Protein AF-A0A2S9YZC9-F1 (afdb_monomer_lite)

Structure (mmCIF, N/CA/C/O backbone):
data_AF-A0A2S9YZC9-F1
#
_entry.id   AF-A0A2S9YZC9-F1
#
loop_
_atom_site.group_PDB
_atom_site.id
_atom_site.type_symbol
_atom_site.label_atom_id
_atom_site.label_alt_id
_atom_site.label_comp_id
_atom_site.label_asym_id
_atom_site.label_entity_id
_atom_site.label_seq_id
_atom_site.pdbx_PDB_ins_code
_atom_site.Cartn_x
_atom_site.Cartn_y
_atom_site.Cartn_z
_atom_site.occupancy
_atom_site.B_iso_or_equiv
_atom_site.auth_seq_id
_atom_site.auth_comp_id
_atom_site.auth_asym_id
_atom_site.auth_atom_id
_atom_site.pdbx_PDB_model_num
ATOM 1 N N . MET A 1 1 ? -7.709 -7.079 21.115 1.00 56.00 1 MET A N 1
ATOM 2 C CA . MET A 1 1 ? -8.317 -6.674 19.826 1.00 56.00 1 MET A CA 1
ATOM 3 C C . MET A 1 1 ? -8.146 -5.189 19.552 1.00 56.00 1 MET A C 1
ATOM 5 O O . MET A 1 1 ? -7.460 -4.886 18.592 1.00 56.00 1 MET A O 1
ATOM 9 N N . ALA A 1 2 ? -8.708 -4.270 20.352 1.00 61.19 2 ALA A N 1
ATOM 10 C CA . ALA A 1 2 ? -8.469 -2.830 20.153 1.00 61.19 2 ALA A CA 1
ATOM 11 C C . ALA A 1 2 ? -6.975 -2.464 20.299 1.00 61.19 2 ALA A C 1
ATOM 13 O O . ALA A 1 2 ? -6.421 -1.779 19.447 1.00 61.19 2 ALA A O 1
ATOM 14 N N . ASP A 1 3 ? -6.308 -3.034 21.307 1.00 71.06 3 ASP A N 1
ATOM 15 C CA . ASP A 1 3 ? -4.879 -2.797 21.563 1.00 71.06 3 ASP A CA 1
ATOM 16 C C . ASP A 1 3 ? -3.959 -3.374 20.470 1.00 71.06 3 ASP A C 1
ATOM 18 O O . ASP A 1 3 ? -2.918 -2.798 20.165 1.00 71.06 3 ASP A O 1
ATOM 22 N N . ASP A 1 4 ? -4.353 -4.484 19.834 1.00 73.75 4 ASP A N 1
ATOM 23 C CA . ASP A 1 4 ? -3.558 -5.136 18.783 1.00 73.75 4 ASP A CA 1
ATOM 24 C C . ASP A 1 4 ? -3.597 -4.345 17.467 1.00 73.75 4 ASP A C 1
ATOM 26 O O . ASP A 1 4 ? -2.595 -4.255 16.759 1.00 73.75 4 ASP A O 1
ATOM 30 N N . ILE A 1 5 ? -4.753 -3.748 17.147 1.00 74.38 5 ILE A N 1
ATOM 31 C CA . ILE A 1 5 ? -4.922 -2.880 15.973 1.00 74.38 5 ILE A CA 1
ATOM 32 C C . ILE A 1 5 ? -4.097 -1.604 16.146 1.00 74.38 5 ILE A C 1
ATOM 34 O O . ILE A 1 5 ? -3.404 -1.190 15.218 1.00 74.38 5 ILE A O 1
ATOM 38 N N . GLU A 1 6 ? -4.116 -1.018 17.343 1.00 79.25 6 GLU A N 1
ATOM 39 C CA . GLU A 1 6 ? -3.336 0.181 17.643 1.00 79.25 6 GLU A CA 1
ATOM 40 C C . GLU A 1 6 ? -1.825 -0.096 17.608 1.00 79.25 6 GLU A C 1
ATOM 42 O O . GLU A 1 6 ? -1.072 0.668 17.001 1.00 79.25 6 GLU A O 1
ATOM 47 N N . LEU A 1 7 ? -1.374 -1.229 18.159 1.00 81.50 7 LEU A N 1
ATOM 48 C CA . LEU A 1 7 ? 0.026 -1.656 18.071 1.00 81.50 7 LEU A CA 1
ATOM 49 C C . LEU A 1 7 ? 0.466 -1.890 16.617 1.00 81.50 7 LEU A C 1
ATOM 51 O O . LEU A 1 7 ? 1.554 -1.473 16.209 1.00 81.50 7 LEU A O 1
ATOM 55 N N . MET A 1 8 ? -0.382 -2.537 15.813 1.00 81.88 8 MET A N 1
ATOM 56 C CA . MET A 1 8 ? -0.130 -2.747 14.386 1.00 81.88 8 MET A CA 1
ATOM 57 C C . MET A 1 8 ? -0.001 -1.409 13.649 1.00 81.88 8 MET A C 1
ATOM 59 O O . MET A 1 8 ? 0.941 -1.224 12.879 1.00 81.88 8 MET A O 1
ATOM 63 N N . ARG A 1 9 ? -0.905 -0.458 13.908 1.00 83.44 9 ARG A N 1
ATOM 64 C CA . ARG A 1 9 ? -0.891 0.877 13.296 1.00 83.44 9 ARG A CA 1
ATOM 65 C C . ARG A 1 9 ? 0.393 1.636 13.629 1.00 83.44 9 ARG A C 1
ATOM 67 O O . ARG A 1 9 ? 1.037 2.164 12.724 1.00 83.44 9 ARG A O 1
ATOM 74 N N . GLN A 1 10 ? 0.801 1.634 14.897 1.00 88.06 10 GLN A N 1
ATOM 75 C CA . GLN A 1 10 ? 2.058 2.250 15.339 1.00 88.06 10 GLN A CA 1
ATOM 76 C C . GLN A 1 10 ? 3.270 1.620 14.643 1.00 88.06 10 GLN A C 1
ATOM 78 O O . GLN A 1 10 ? 4.108 2.335 14.096 1.00 88.06 10 GLN A O 1
ATOM 83 N N . THR A 1 11 ? 3.311 0.288 14.566 1.00 89.69 11 THR A N 1
ATOM 84 C CA . THR A 1 11 ? 4.381 -0.444 13.869 1.00 89.69 11 THR A CA 1
ATOM 85 C C . THR A 1 11 ? 4.462 -0.058 12.387 1.00 89.69 11 THR A C 1
ATOM 87 O O . THR A 1 11 ? 5.548 0.151 11.844 1.00 89.69 11 THR A O 1
ATOM 90 N N . LEU A 1 12 ? 3.315 0.069 11.713 1.00 88.62 12 LEU A N 1
ATOM 91 C CA . LEU A 1 12 ? 3.255 0.469 10.307 1.00 88.62 12 LEU A CA 1
ATOM 92 C C . LEU A 1 12 ? 3.689 1.929 10.099 1.00 88.62 12 LEU A C 1
ATOM 94 O O . LEU A 1 12 ? 4.393 2.221 9.132 1.00 88.62 12 LEU A O 1
ATOM 98 N N . GLU A 1 13 ? 3.322 2.842 11.002 1.00 90.56 13 GLU A N 1
ATOM 99 C CA . GLU A 1 13 ? 3.787 4.234 10.962 1.00 90.56 13 GLU A CA 1
ATOM 100 C C . GLU A 1 13 ? 5.305 4.354 11.141 1.00 90.56 13 GLU A C 1
ATOM 102 O O . GLU A 1 13 ? 5.950 5.143 10.445 1.00 90.56 13 GLU A O 1
ATOM 107 N N . GLU A 1 14 ? 5.887 3.590 12.064 1.00 91.81 14 GLU A N 1
ATOM 108 C CA . GLU A 1 14 ? 7.337 3.556 12.269 1.00 91.81 14 GLU A CA 1
ATOM 109 C C . GLU A 1 14 ? 8.056 3.022 11.030 1.00 91.81 14 GLU A C 1
ATOM 111 O O . GLU A 1 14 ? 9.008 3.643 10.551 1.00 91.81 14 GLU A O 1
ATOM 116 N N . ALA A 1 15 ? 7.549 1.933 10.446 1.00 87.06 15 ALA A N 1
ATOM 117 C CA . ALA A 1 15 ? 8.079 1.389 9.203 1.00 87.06 15 ALA A CA 1
ATOM 118 C C . ALA A 1 15 ? 7.993 2.404 8.048 1.00 87.06 15 ALA A C 1
ATOM 120 O O . ALA A 1 15 ? 8.955 2.566 7.300 1.00 87.06 15 ALA A O 1
ATOM 121 N N . TYR A 1 16 ? 6.885 3.142 7.928 1.00 89.12 16 TYR A N 1
ATOM 122 C CA . TYR A 1 16 ? 6.724 4.189 6.913 1.00 89.12 16 TYR A CA 1
ATOM 123 C C . TYR A 1 16 ? 7.758 5.318 7.057 1.00 89.12 16 TYR A C 1
ATOM 125 O O . TYR A 1 16 ? 8.273 5.816 6.055 1.00 89.12 16 TYR A O 1
ATOM 133 N N . LYS A 1 17 ? 8.077 5.721 8.294 1.00 91.50 17 LYS A N 1
ATOM 134 C CA . LYS A 1 17 ? 9.087 6.757 8.585 1.00 91.50 17 LYS A CA 1
ATOM 135 C C . LYS A 1 17 ? 10.517 6.264 8.354 1.00 91.50 17 LYS A C 1
ATOM 137 O O . LYS A 1 17 ? 11.382 7.073 8.035 1.00 91.50 17 LYS A O 1
ATOM 142 N N . ALA A 1 18 ? 10.765 4.966 8.527 1.00 91.88 18 ALA A N 1
ATOM 143 C CA . ALA A 1 18 ? 12.083 4.359 8.358 1.00 91.88 18 ALA A CA 1
ATOM 144 C C . ALA A 1 18 ? 12.451 4.082 6.889 1.00 91.88 18 ALA A C 1
ATOM 146 O O . ALA A 1 18 ? 13.632 3.949 6.570 1.00 91.88 18 ALA A O 1
ATOM 147 N N . ILE A 1 19 ? 11.465 3.975 5.994 1.00 89.12 19 ILE A N 1
ATOM 148 C CA . ILE A 1 19 ? 11.708 3.734 4.570 1.00 89.12 19 ILE A CA 1
ATOM 149 C C . ILE A 1 19 ? 12.194 5.009 3.883 1.00 89.12 19 ILE A C 1
ATOM 151 O O . ILE A 1 19 ? 11.557 6.058 3.957 1.00 89.12 19 ILE A O 1
ATOM 155 N N . ASP A 1 20 ? 13.279 4.878 3.120 1.00 89.19 20 ASP A N 1
ATOM 156 C CA . ASP A 1 20 ? 13.654 5.855 2.102 1.00 89.19 20 ASP A CA 1
ATOM 157 C C . ASP A 1 20 ? 12.606 5.836 0.977 1.00 89.19 20 ASP A C 1
ATOM 159 O O . ASP A 1 20 ? 12.535 4.909 0.162 1.00 89.19 20 ASP A O 1
ATOM 163 N N . GLN A 1 21 ? 11.735 6.844 0.985 1.00 84.38 21 GLN A N 1
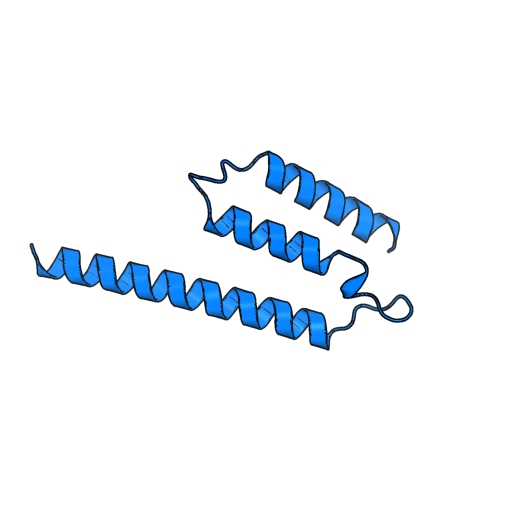ATOM 164 C CA . GLN A 1 21 ? 10.551 6.880 0.131 1.00 84.38 21 GLN A CA 1
ATOM 165 C C . GLN A 1 21 ? 10.891 7.074 -1.347 1.00 84.38 21 GLN A C 1
ATOM 167 O O . GLN A 1 21 ? 10.136 6.597 -2.199 1.00 84.38 21 GLN A O 1
ATOM 172 N N . ASP A 1 22 ? 12.025 7.713 -1.631 1.00 83.19 22 ASP A N 1
ATOM 173 C CA . ASP A 1 22 ? 12.496 7.982 -2.986 1.00 83.19 22 ASP A CA 1
ATOM 174 C C . ASP A 1 22 ? 13.096 6.716 -3.608 1.00 83.19 22 ASP A C 1
ATOM 176 O O . ASP A 1 22 ? 12.866 6.428 -4.785 1.00 83.19 22 ASP A O 1
ATOM 180 N N . HIS A 1 23 ? 13.794 5.908 -2.803 1.00 81.94 23 HIS A N 1
ATOM 181 C CA . HIS A 1 23 ? 14.372 4.640 -3.252 1.00 81.94 23 HIS A CA 1
ATOM 182 C C . HIS A 1 23 ? 13.364 3.485 -3.294 1.00 81.94 23 HIS A C 1
ATOM 184 O O . HIS A 1 23 ? 13.477 2.606 -4.150 1.00 81.94 23 HIS A O 1
ATOM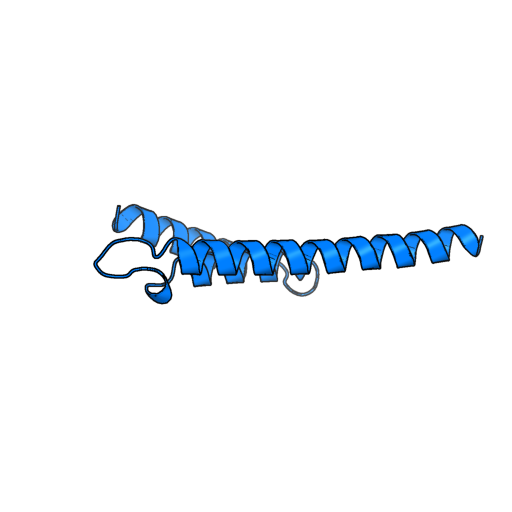 190 N N . TYR A 1 24 ? 12.357 3.476 -2.413 1.00 79.31 24 TYR A N 1
ATOM 191 C CA . TYR A 1 24 ? 11.392 2.372 -2.301 1.00 79.31 24 TYR A CA 1
ATOM 192 C C . TYR A 1 24 ? 9.924 2.813 -2.434 1.00 79.31 24 TYR A C 1
ATOM 194 O O . TYR A 1 24 ? 9.090 2.477 -1.586 1.00 79.31 24 TYR A O 1
ATOM 202 N N . PRO A 1 25 ? 9.526 3.477 -3.534 1.00 76.75 25 PRO A N 1
ATOM 203 C CA . PRO A 1 25 ? 8.175 4.020 -3.688 1.00 76.75 25 PRO A CA 1
ATOM 204 C C . PRO A 1 25 ? 7.076 2.942 -3.700 1.00 76.75 25 PRO A C 1
ATOM 206 O O . PRO A 1 25 ? 5.922 3.225 -3.385 1.00 76.75 25 PRO A O 1
ATOM 209 N N . ALA A 1 26 ? 7.400 1.689 -4.058 1.00 74.12 26 ALA A N 1
ATOM 210 C CA . ALA A 1 26 ? 6.464 0.560 -3.953 1.00 74.12 26 ALA A CA 1
ATOM 211 C C . ALA A 1 26 ? 6.156 0.184 -2.509 1.00 74.12 26 ALA A C 1
ATOM 213 O O . ALA A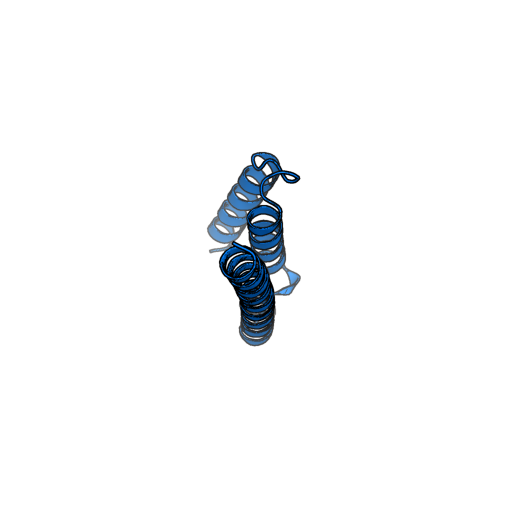 1 26 ? 4.987 0.095 -2.137 1.00 74.12 26 ALA A O 1
ATOM 214 N N . THR A 1 27 ? 7.204 -0.005 -1.715 1.00 79.00 27 THR A N 1
ATOM 215 C CA . THR A 1 27 ? 7.104 -0.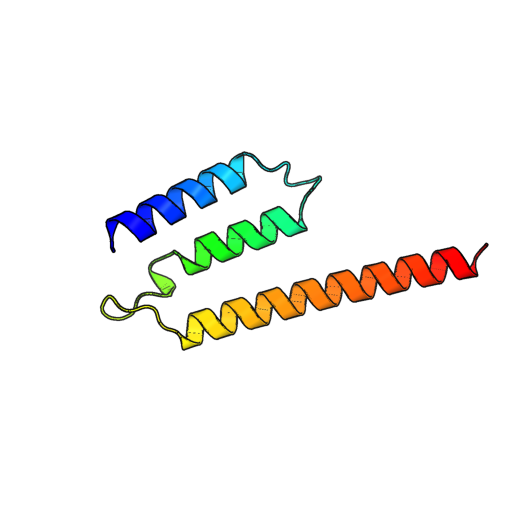380 -0.308 1.00 79.00 27 THR A CA 1
ATOM 216 C C . THR A 1 27 ? 6.425 0.732 0.484 1.00 79.00 27 THR A C 1
ATOM 218 O O . THR A 1 27 ? 5.494 0.462 1.235 1.00 79.00 27 THR A O 1
ATOM 221 N N . THR A 1 28 ? 6.793 1.990 0.226 1.00 83.25 28 THR A N 1
ATOM 222 C CA . THR A 1 28 ? 6.143 3.173 0.810 1.00 83.25 28 THR A CA 1
ATOM 223 C C . THR A 1 28 ? 4.648 3.199 0.517 1.00 83.25 28 THR A C 1
ATOM 225 O O . THR A 1 28 ? 3.840 3.347 1.434 1.00 83.25 28 THR A O 1
ATOM 228 N N . ALA A 1 29 ? 4.257 3.016 -0.750 1.00 79.06 29 ALA A N 1
ATOM 229 C CA . ALA A 1 29 ? 2.848 2.974 -1.124 1.00 79.06 29 ALA A CA 1
ATOM 230 C C . ALA A 1 29 ? 2.121 1.816 -0.429 1.00 79.06 29 ALA A C 1
ATOM 232 O O . ALA A 1 29 ? 1.027 2.020 0.089 1.00 79.06 29 ALA A O 1
ATOM 233 N N . PHE A 1 30 ? 2.725 0.628 -0.371 1.00 80.06 30 PHE A N 1
ATOM 234 C CA . PHE A 1 30 ? 2.133 -0.542 0.272 1.00 80.06 30 PHE A CA 1
ATOM 235 C C . PHE A 1 30 ? 1.879 -0.321 1.769 1.00 80.06 30 PHE A C 1
ATOM 237 O O . PHE A 1 30 ? 0.751 -0.498 2.225 1.00 80.06 30 PHE A O 1
ATOM 244 N N . ILE A 1 31 ? 2.879 0.153 2.519 1.00 83.38 31 ILE A N 1
ATOM 245 C CA . ILE A 1 31 ? 2.724 0.433 3.955 1.00 83.38 31 ILE A CA 1
ATOM 246 C C . ILE A 1 31 ? 1.672 1.515 4.196 1.00 83.38 31 ILE A C 1
ATOM 248 O O . ILE A 1 31 ? 0.828 1.364 5.075 1.00 83.38 31 ILE A O 1
ATOM 252 N N . ARG A 1 32 ? 1.649 2.571 3.376 1.00 82.81 32 ARG A N 1
ATOM 253 C CA . ARG A 1 32 ? 0.641 3.635 3.486 1.00 82.81 32 ARG A CA 1
ATOM 254 C C . ARG A 1 32 ? -0.787 3.108 3.322 1.00 82.81 32 ARG A C 1
ATOM 256 O O . ARG A 1 32 ? -1.692 3.569 4.011 1.00 82.81 32 ARG A O 1
ATOM 263 N N . HIS A 1 33 ? -0.987 2.121 2.451 1.00 79.00 33 HIS A N 1
ATOM 264 C CA . HIS A 1 33 ? -2.287 1.472 2.301 1.00 79.00 33 HIS A CA 1
ATOM 265 C C . HIS A 1 33 ? -2.634 0.569 3.488 1.00 79.00 33 HIS A C 1
ATOM 267 O O . HIS A 1 33 ? -3.789 0.550 3.901 1.00 79.00 33 HIS A O 1
ATOM 273 N N . LEU A 1 34 ? -1.662 -0.147 4.066 1.00 79.44 34 LEU A N 1
ATOM 274 C CA . LEU A 1 34 ? -1.888 -0.925 5.290 1.00 79.44 34 LEU A CA 1
ATOM 275 C C . LEU A 1 34 ? -2.300 -0.024 6.464 1.00 79.44 34 LEU A C 1
ATOM 277 O O . LEU A 1 34 ? -3.204 -0.384 7.214 1.00 79.44 34 LEU A O 1
ATOM 281 N N . ILE A 1 35 ? -1.701 1.166 6.579 1.00 83.12 35 ILE A N 1
ATOM 282 C CA . ILE A 1 35 ? -2.107 2.177 7.565 1.00 83.12 35 ILE A CA 1
ATOM 283 C C . ILE A 1 35 ? -3.557 2.607 7.313 1.00 83.12 35 ILE A C 1
ATOM 285 O O . ILE A 1 35 ? -4.368 2.540 8.229 1.00 83.12 35 ILE A O 1
ATOM 289 N N . MET A 1 36 ? -3.920 2.950 6.074 1.00 78.31 36 MET A N 1
ATOM 290 C CA . MET A 1 36 ? -5.295 3.339 5.719 1.00 78.31 36 MET A CA 1
ATOM 291 C C . MET A 1 36 ? -6.324 2.243 6.046 1.00 78.31 36 MET A C 1
ATOM 293 O O . MET A 1 36 ? -7.426 2.529 6.502 1.00 78.31 36 MET A O 1
ATOM 297 N N . ILE A 1 37 ? -5.957 0.978 5.835 1.00 75.00 37 ILE A N 1
ATOM 298 C CA . ILE A 1 37 ? -6.781 -0.186 6.185 1.00 75.00 37 ILE A CA 1
ATOM 299 C C . ILE A 1 37 ? -6.950 -0.315 7.708 1.00 75.00 37 ILE A C 1
ATOM 301 O O . ILE A 1 37 ? -7.987 -0.768 8.183 1.00 75.00 37 ILE A O 1
ATOM 305 N N . SER A 1 38 ? -5.939 0.079 8.479 1.00 73.56 38 SER A N 1
ATOM 306 C CA . SER A 1 38 ? -5.988 0.051 9.943 1.00 73.56 38 SER A CA 1
ATOM 307 C C . SER A 1 38 ? -6.752 1.223 10.566 1.00 73.56 38 SER A C 1
ATOM 309 O O . SER A 1 38 ? -7.074 1.166 11.749 1.00 73.56 38 SER A O 1
ATOM 311 N N . GLU A 1 39 ? -7.045 2.277 9.798 1.00 73.44 39 GLU A N 1
ATOM 312 C CA . GLU A 1 39 ? -7.848 3.405 10.270 1.00 73.44 39 GLU A CA 1
ATOM 313 C C . GLU A 1 39 ? -9.323 3.003 10.432 1.00 73.44 39 GLU A C 1
ATOM 315 O O . GLU A 1 39 ? -9.857 2.200 9.660 1.00 73.44 39 GLU A O 1
ATOM 320 N N . ASP A 1 40 ? -10.016 3.642 11.385 1.00 63.53 40 ASP A N 1
ATOM 321 C CA . ASP A 1 40 ? -11.443 3.447 11.717 1.00 63.53 40 ASP A CA 1
ATOM 322 C C . ASP A 1 40 ? -12.398 3.489 10.504 1.00 63.53 40 ASP A C 1
ATOM 324 O O . ASP A 1 40 ? -13.547 3.062 10.590 1.00 63.53 40 ASP A O 1
ATOM 328 N N . SER A 1 41 ? -11.930 3.956 9.342 1.00 63.41 41 SER A N 1
ATOM 329 C CA . SER A 1 41 ? -12.651 3.939 8.065 1.00 63.41 41 SER A CA 1
ATOM 330 C C . SER A 1 41 ? -13.099 2.542 7.603 1.00 63.41 41 SER A C 1
ATOM 332 O O . SER A 1 41 ? -14.066 2.432 6.835 1.00 63.41 41 SER A O 1
ATOM 334 N N . LEU A 1 42 ? -12.431 1.483 8.073 1.00 63.00 42 LEU A N 1
ATOM 335 C CA . LEU A 1 42 ? -12.820 0.095 7.834 1.00 63.00 42 LEU A CA 1
ATOM 336 C C . LEU A 1 42 ? -13.580 -0.529 9.000 1.00 63.00 42 LEU A C 1
ATOM 338 O O . LEU A 1 42 ? -14.000 -1.669 8.872 1.00 63.00 42 LEU A O 1
ATOM 342 N N . VAL A 1 43 ? -13.786 0.163 10.118 1.00 64.75 43 VAL A N 1
ATOM 343 C CA . VAL A 1 43 ? -14.476 -0.399 11.281 1.00 64.75 43 VAL A CA 1
ATOM 344 C C . VAL A 1 43 ? -15.915 0.111 11.313 1.00 64.75 43 VAL A C 1
ATOM 346 O O . VAL A 1 43 ? -16.186 1.269 11.616 1.00 64.75 43 VAL A O 1
ATOM 349 N N . VAL A 1 44 ? -16.874 -0.768 11.023 1.00 66.75 44 VAL A N 1
ATOM 350 C CA . VAL A 1 44 ? -18.311 -0.488 11.129 1.00 66.75 44 VAL A CA 1
ATOM 351 C C . VAL A 1 44 ? -18.863 -1.313 12.288 1.00 66.75 44 VAL A C 1
ATOM 353 O O . VAL A 1 44 ? -18.806 -2.539 12.271 1.00 66.75 44 VAL A O 1
ATOM 356 N N . ASN A 1 45 ? -19.388 -0.647 13.321 1.00 71.94 45 ASN A N 1
ATOM 357 C CA . ASN A 1 45 ? -19.914 -1.289 14.537 1.00 71.94 45 ASN A CA 1
ATOM 358 C C . ASN A 1 45 ? -18.895 -2.192 15.270 1.00 71.94 45 ASN A C 1
ATOM 360 O O . ASN A 1 45 ? -19.257 -3.242 15.798 1.00 71.94 45 ASN A O 1
ATOM 364 N N . GLY A 1 46 ? -17.615 -1.806 15.292 1.00 65.56 46 GLY A N 1
ATOM 365 C CA . GLY A 1 46 ? -16.554 -2.588 15.944 1.00 65.56 46 GLY A CA 1
ATOM 366 C C . GLY A 1 46 ? -16.127 -3.843 15.174 1.00 65.56 46 GLY A C 1
ATOM 367 O O . GLY A 1 46 ? -15.349 -4.640 15.693 1.00 65.56 46 GLY A O 1
ATOM 368 N N . GLN A 1 47 ? -16.620 -4.026 13.946 1.00 65.00 47 GLN A N 1
ATOM 369 C CA . GLN A 1 47 ? -16.198 -5.082 13.032 1.00 65.00 47 GLN A CA 1
ATOM 370 C C . GLN A 1 47 ? -15.532 -4.482 11.801 1.00 65.00 47 GLN A C 1
ATOM 372 O O . GLN A 1 47 ? -15.917 -3.415 11.331 1.00 65.00 47 GLN A O 1
ATOM 377 N N . ILE A 1 48 ? -14.546 -5.193 11.261 1.00 69.88 48 ILE A N 1
ATOM 378 C CA . ILE A 1 48 ? -13.904 -4.814 10.006 1.00 69.88 48 ILE A CA 1
ATOM 379 C C . ILE A 1 48 ? -14.908 -5.024 8.861 1.00 69.88 48 ILE A C 1
ATOM 381 O O . ILE A 1 48 ? -15.410 -6.131 8.658 1.00 69.88 48 ILE A O 1
ATOM 385 N N . ASP A 1 49 ? -15.182 -3.973 8.095 1.00 76.62 49 ASP A N 1
ATOM 386 C CA . ASP A 1 49 ? -15.899 -4.003 6.826 1.00 76.62 49 ASP A CA 1
ATOM 387 C C . ASP A 1 49 ? -15.041 -4.755 5.803 1.00 76.62 49 ASP A C 1
ATOM 389 O O . ASP A 1 49 ? -14.169 -4.214 5.114 1.00 76.62 49 ASP A O 1
ATOM 393 N N . THR A 1 50 ? -15.295 -6.057 5.742 1.00 70.31 50 THR A N 1
ATOM 394 C CA . THR A 1 50 ? -14.600 -7.002 4.868 1.00 70.31 50 THR A CA 1
ATOM 395 C C . THR A 1 50 ? -14.730 -6.653 3.385 1.00 70.31 50 THR A C 1
ATOM 397 O O . THR A 1 50 ? -13.803 -6.940 2.630 1.00 70.31 50 THR A O 1
ATOM 400 N N . ASN A 1 51 ? -15.808 -5.984 2.957 1.00 77.00 51 ASN A N 1
ATOM 401 C CA . ASN A 1 51 ? -15.976 -5.557 1.566 1.00 77.00 51 ASN A CA 1
ATOM 402 C C . ASN A 1 51 ? -15.027 -4.408 1.225 1.00 77.00 51 ASN A C 1
ATOM 404 O O . ASN A 1 51 ? -14.371 -4.429 0.182 1.00 77.00 51 ASN A O 1
ATOM 408 N N . ARG A 1 52 ? -14.918 -3.415 2.114 1.00 72.00 52 ARG A N 1
ATOM 409 C CA . ARG A 1 52 ? -13.970 -2.308 1.938 1.00 72.00 52 ARG A CA 1
ATOM 410 C C . ARG A 1 52 ? -12.521 -2.785 2.022 1.00 72.00 52 ARG A C 1
ATOM 412 O O . ARG A 1 52 ? -11.700 -2.353 1.214 1.00 72.00 52 ARG A O 1
ATOM 419 N N . LEU A 1 53 ? -12.223 -3.721 2.926 1.00 74.38 53 LEU A N 1
ATOM 420 C CA . LEU A 1 53 ? -10.916 -4.376 2.997 1.00 74.38 53 LEU A CA 1
ATOM 421 C C . LEU A 1 53 ? -10.586 -5.117 1.693 1.00 74.38 53 LEU A C 1
ATOM 423 O O . LEU A 1 53 ? -9.510 -4.924 1.130 1.00 74.38 53 LEU A O 1
ATOM 427 N N . ALA A 1 54 ? -11.511 -5.938 1.188 1.00 71.81 54 ALA A N 1
ATOM 428 C CA . ALA A 1 54 ? -11.319 -6.681 -0.053 1.00 71.81 54 ALA A CA 1
ATOM 429 C C . ALA A 1 54 ? -11.081 -5.744 -1.246 1.00 71.81 54 ALA A C 1
ATOM 431 O O . ALA A 1 54 ? -10.171 -5.977 -2.040 1.00 71.81 54 ALA A O 1
ATOM 432 N N . LEU A 1 55 ? -11.842 -4.649 -1.343 1.00 77.62 55 LEU A N 1
ATOM 433 C CA . LEU A 1 55 ? -11.659 -3.641 -2.386 1.00 77.62 55 LEU A CA 1
ATOM 434 C C . LEU A 1 55 ? -10.279 -2.973 -2.306 1.00 77.62 55 LEU A C 1
ATOM 436 O O . LEU A 1 55 ? -9.614 -2.815 -3.334 1.00 77.62 55 LEU A O 1
ATOM 440 N N . ALA A 1 56 ? -9.832 -2.609 -1.101 1.00 73.56 56 ALA A N 1
ATOM 441 C CA . ALA A 1 56 ? -8.510 -2.029 -0.889 1.00 73.56 56 ALA A CA 1
ATOM 442 C C . ALA A 1 56 ? -7.403 -2.999 -1.335 1.00 73.56 56 ALA A C 1
ATOM 444 O O . ALA A 1 56 ? -6.512 -2.614 -2.092 1.00 73.56 56 ALA A O 1
ATOM 445 N N . LEU A 1 57 ? -7.500 -4.276 -0.951 1.00 73.56 57 LEU A N 1
ATOM 446 C CA . LEU A 1 57 ? -6.537 -5.314 -1.333 1.00 73.56 57 LEU A CA 1
ATOM 447 C C . LEU A 1 57 ? -6.504 -5.561 -2.848 1.00 73.56 57 LEU A C 1
ATOM 449 O O . LEU A 1 57 ? -5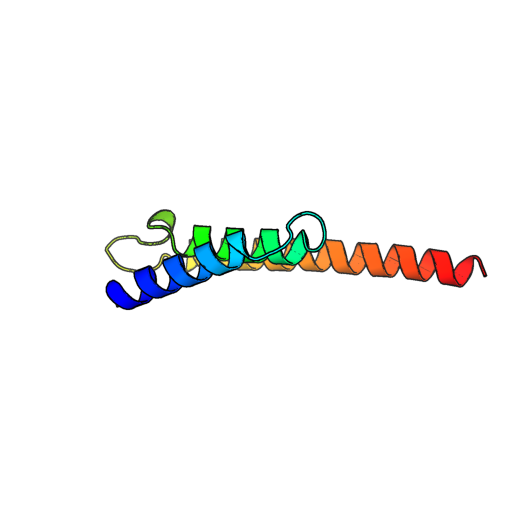.423 -5.566 -3.434 1.00 73.56 57 LEU A O 1
ATOM 453 N N . ILE A 1 58 ? -7.664 -5.707 -3.499 1.00 78.38 58 ILE A N 1
ATOM 454 C CA . ILE A 1 58 ? -7.759 -5.902 -4.959 1.00 78.38 58 ILE A CA 1
ATOM 455 C C . ILE A 1 58 ? -7.127 -4.725 -5.707 1.00 78.38 58 ILE A C 1
ATOM 457 O O . ILE A 1 58 ? -6.396 -4.924 -6.679 1.00 78.38 58 ILE A O 1
ATOM 461 N N . THR A 1 59 ? -7.369 -3.499 -5.237 1.00 77.25 59 THR A N 1
ATOM 462 C CA . THR A 1 59 ? -6.810 -2.282 -5.841 1.00 77.25 59 THR A CA 1
ATOM 463 C C . THR A 1 59 ? -5.284 -2.274 -5.755 1.00 77.25 59 THR A C 1
ATOM 465 O O . THR A 1 59 ? -4.607 -1.977 -6.739 1.00 77.25 59 THR A O 1
ATOM 468 N N . ILE A 1 60 ? -4.732 -2.652 -4.598 1.00 75.56 60 ILE A N 1
ATOM 469 C CA . ILE A 1 60 ? -3.282 -2.716 -4.378 1.00 75.56 60 ILE A CA 1
ATOM 470 C C . ILE A 1 60 ? -2.649 -3.782 -5.267 1.00 75.56 60 ILE A C 1
ATOM 472 O O . ILE A 1 60 ? -1.658 -3.495 -5.935 1.00 75.56 60 ILE A O 1
ATOM 476 N N . ILE A 1 61 ? -3.218 -4.990 -5.298 1.00 77.94 61 ILE A N 1
ATOM 477 C CA . ILE A 1 61 ? -2.714 -6.088 -6.131 1.00 77.94 61 ILE A CA 1
ATOM 478 C C . ILE A 1 61 ? -2.699 -5.660 -7.601 1.00 77.94 61 ILE A C 1
ATOM 480 O O . ILE A 1 61 ? -1.654 -5.740 -8.241 1.00 77.94 61 ILE A O 1
ATOM 484 N N . SER A 1 62 ? -3.804 -5.093 -8.093 1.00 74.81 62 SER A N 1
ATOM 485 C CA . SER A 1 62 ? -3.908 -4.607 -9.476 1.00 74.81 62 SER A CA 1
ATOM 486 C C . SER A 1 62 ? -2.838 -3.558 -9.804 1.00 74.81 62 SER A C 1
ATOM 488 O O . SER A 1 62 ? -2.233 -3.586 -10.876 1.00 74.81 62 SER A O 1
ATOM 490 N N . LEU A 1 63 ? -2.563 -2.635 -8.874 1.00 81.00 63 LEU A N 1
ATOM 491 C CA . LEU A 1 63 ? -1.529 -1.616 -9.055 1.00 81.00 63 LEU A CA 1
ATOM 492 C C . LEU A 1 63 ? -0.124 -2.236 -9.110 1.00 81.00 63 LEU A C 1
ATOM 494 O O . LEU A 1 63 ? 0.711 -1.797 -9.902 1.00 81.00 63 LEU A O 1
ATOM 498 N N . GLN A 1 64 ? 0.154 -3.242 -8.278 1.00 78.88 64 GLN A N 1
ATOM 499 C CA . GLN A 1 64 ? 1.445 -3.932 -8.294 1.00 78.88 64 GLN A CA 1
ATOM 500 C C . GLN A 1 64 ? 1.626 -4.757 -9.572 1.00 78.88 64 GLN A C 1
ATOM 502 O O . GLN A 1 64 ? 2.688 -4.669 -10.184 1.00 78.88 64 GLN A O 1
ATOM 507 N N . GLU A 1 65 ? 0.594 -5.463 -10.039 1.00 78.94 65 GLU A N 1
ATOM 508 C CA . GLU A 1 65 ? 0.629 -6.186 -11.318 1.00 78.94 65 GLU A CA 1
ATOM 509 C C . GLU A 1 65 ? 0.929 -5.246 -12.491 1.00 78.94 65 GLU A C 1
ATOM 511 O O . GLU A 1 65 ? 1.808 -5.526 -13.303 1.00 78.94 65 GLU A O 1
ATOM 516 N N . GLN A 1 66 ? 0.286 -4.074 -12.551 1.00 81.81 66 GLN A N 1
ATOM 517 C CA . GLN A 1 66 ? 0.579 -3.074 -13.586 1.00 81.81 66 GLN A CA 1
ATOM 518 C C . GLN A 1 66 ? 2.041 -2.615 -13.569 1.00 81.81 66 GLN A C 1
ATOM 520 O O . GLN A 1 66 ? 2.645 -2.403 -14.623 1.00 81.81 66 GLN A O 1
ATOM 525 N N . ARG A 1 67 ? 2.624 -2.450 -12.377 1.00 82.75 67 ARG A N 1
ATOM 526 C CA . ARG A 1 67 ? 4.028 -2.050 -12.230 1.00 82.75 67 ARG A CA 1
ATOM 527 C C . ARG A 1 67 ? 4.983 -3.157 -12.652 1.00 82.75 67 ARG A C 1
ATOM 529 O O . ARG A 1 67 ? 5.959 -2.850 -13.332 1.00 82.75 67 ARG A O 1
ATOM 536 N N . VAL A 1 68 ? 4.700 -4.406 -12.280 1.00 82.00 68 VAL A N 1
ATOM 537 C CA . VAL A 1 68 ? 5.482 -5.578 -12.699 1.00 82.00 68 VAL A CA 1
ATOM 538 C C . VAL A 1 68 ? 5.439 -5.721 -14.217 1.00 82.00 68 VAL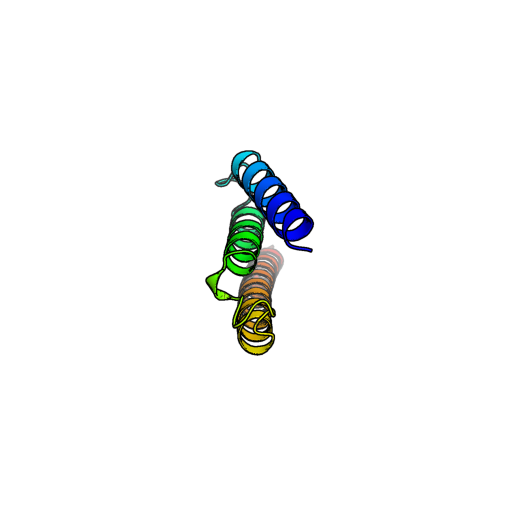 A C 1
ATOM 540 O O . VAL A 1 68 ? 6.495 -5.708 -14.838 1.00 82.00 68 VAL A O 1
ATOM 543 N N . ASN A 1 69 ? 4.252 -5.702 -14.826 1.00 76.81 69 ASN A N 1
ATOM 544 C CA . ASN A 1 69 ? 4.097 -5.800 -16.282 1.00 76.81 69 ASN A CA 1
ATOM 545 C C . ASN A 1 69 ? 4.881 -4.703 -17.018 1.00 76.81 69 ASN A C 1
ATOM 547 O O . ASN A 1 69 ? 5.509 -4.947 -18.045 1.00 76.81 69 ASN A O 1
ATOM 551 N N . LYS A 1 70 ? 4.890 -3.478 -16.478 1.00 84.38 70 LYS A N 1
ATOM 552 C CA . LYS A 1 70 ? 5.657 -2.371 -17.058 1.00 84.38 70 LYS A CA 1
ATOM 553 C C . LYS A 1 70 ? 7.169 -2.577 -16.942 1.00 84.38 70 LYS A C 1
ATOM 555 O O . LYS A 1 70 ? 7.902 -2.213 -17.859 1.00 84.38 70 LYS A O 1
ATOM 560 N N . LEU A 1 71 ? 7.646 -3.143 -15.835 1.00 83.62 71 LEU A N 1
ATOM 561 C CA . LEU A 1 71 ? 9.056 -3.507 -15.678 1.00 83.62 71 LEU A CA 1
ATOM 562 C C . LEU A 1 71 ? 9.448 -4.630 -16.642 1.00 83.62 71 LEU A C 1
ATOM 564 O O . LEU A 1 71 ? 10.478 -4.518 -17.302 1.00 83.62 71 LEU A O 1
ATOM 568 N N . GLU A 1 72 ? 8.613 -5.660 -16.778 1.00 83.44 72 GLU A N 1
ATOM 569 C CA . GLU A 1 72 ? 8.814 -6.747 -17.741 1.00 83.44 72 GLU A CA 1
ATOM 570 C C . GLU A 1 72 ? 8.880 -6.225 -19.180 1.00 83.44 72 GLU A C 1
ATOM 572 O O . GLU A 1 72 ? 9.743 -6.643 -19.952 1.00 83.44 72 GLU A O 1
ATOM 577 N N . GLU A 1 73 ? 8.029 -5.258 -19.535 1.00 89.69 73 GLU A N 1
ATOM 578 C CA . GLU A 1 73 ? 8.048 -4.609 -20.847 1.00 89.69 73 GLU A CA 1
ATOM 579 C C . GLU A 1 73 ? 9.355 -3.836 -21.088 1.00 89.69 73 GLU A C 1
ATOM 581 O O . GLU A 1 73 ? 9.952 -3.946 -22.161 1.00 89.69 73 GLU A O 1
ATOM 586 N N . ILE A 1 74 ? 9.821 -3.067 -20.097 1.00 91.00 74 ILE A N 1
ATOM 587 C CA . ILE A 1 74 ? 11.084 -2.316 -20.181 1.00 91.00 74 ILE A CA 1
ATOM 588 C C . ILE A 1 74 ? 12.266 -3.273 -20.350 1.00 91.00 74 ILE A C 1
ATOM 590 O O . ILE A 1 74 ? 13.089 -3.067 -21.240 1.00 91.00 74 ILE A O 1
ATOM 594 N N . ILE A 1 75 ? 12.333 -4.326 -19.532 1.00 87.12 75 ILE A N 1
ATOM 595 C CA . ILE A 1 75 ? 13.399 -5.333 -19.591 1.00 87.12 75 ILE A CA 1
ATOM 596 C C . ILE A 1 75 ? 13.384 -6.036 -20.950 1.00 87.12 75 ILE A C 1
ATOM 598 O O . ILE A 1 75 ? 14.419 -6.118 -21.605 1.00 87.12 75 ILE A O 1
ATOM 602 N N . SER A 1 76 ? 12.211 -6.468 -21.419 1.00 82.94 76 SER A N 1
ATOM 603 C CA . SER A 1 76 ? 12.066 -7.128 -22.722 1.00 82.94 76 SER A CA 1
ATOM 604 C C . SER A 1 76 ? 12.513 -6.228 -23.875 1.00 82.94 76 SER A C 1
ATOM 606 O O . SER A 1 76 ? 13.165 -6.687 -24.809 1.00 82.94 76 SER A O 1
ATOM 608 N N . LYS A 1 77 ? 12.198 -4.927 -23.817 1.00 84.25 77 LYS A N 1
ATOM 609 C CA . LYS A 1 77 ? 12.672 -3.943 -24.801 1.00 84.25 77 LYS A CA 1
ATOM 610 C C . LYS A 1 77 ? 14.181 -3.731 -24.733 1.00 84.25 77 LYS A C 1
ATOM 612 O O . LYS A 1 77 ? 14.789 -3.530 -25.774 1.00 84.25 77 LYS A O 1
ATOM 617 N N . HIS A 1 78 ? 14.776 -3.765 -23.543 1.00 78.12 78 HIS A N 1
ATOM 618 C CA . HIS A 1 78 ? 16.218 -3.594 -23.378 1.00 78.12 78 HIS A CA 1
ATOM 619 C C . HIS A 1 78 ? 16.996 -4.803 -23.913 1.00 78.12 78 HIS A C 1
ATOM 621 O O . HIS A 1 78 ? 17.929 -4.617 -24.680 1.00 78.12 78 HIS A O 1
ATOM 627 N N . ILE A 1 79 ? 16.542 -6.024 -23.604 1.00 71.62 79 ILE A N 1
ATOM 628 C CA . ILE A 1 79 ? 17.141 -7.277 -24.096 1.00 71.62 79 ILE A CA 1
ATOM 629 C C . ILE A 1 79 ? 17.060 -7.383 -25.627 1.00 71.62 79 ILE A C 1
ATOM 631 O O . ILE A 1 79 ? 17.987 -7.874 -26.249 1.00 71.62 79 ILE A O 1
ATOM 635 N N . ASN A 1 80 ? 15.973 -6.913 -26.249 1.00 61.88 80 ASN A N 1
ATOM 636 C CA . ASN A 1 80 ? 15.815 -6.949 -27.710 1.00 61.88 80 ASN A CA 1
ATOM 637 C C . ASN A 1 80 ? 16.565 -5.823 -28.456 1.00 61.88 80 ASN A C 1
ATOM 639 O O . ASN A 1 80 ? 16.522 -5.785 -29.687 1.00 61.88 80 ASN A O 1
ATOM 643 N N . CYS A 1 81 ? 17.174 -4.876 -27.737 1.00 55.25 81 CYS A N 1
ATOM 644 C CA . CYS A 1 81 ? 17.997 -3.804 -28.306 1.00 55.25 81 CYS A CA 1
ATOM 645 C C . CYS A 1 81 ? 19.508 -4.102 -28.230 1.00 55.25 81 CYS A C 1
ATOM 647 O O . CYS A 1 81 ? 20.283 -3.323 -28.790 1.00 55.25 81 CYS A O 1
ATOM 649 N N . GLU A 1 82 ? 19.908 -5.184 -27.553 1.00 49.19 82 GLU A N 1
ATOM 650 C CA . GLU A 1 82 ? 21.260 -5.771 -27.576 1.00 49.19 82 GLU A CA 1
ATOM 651 C C . GLU A 1 82 ? 21.355 -6.893 -28.621 1.00 49.19 82 GLU A C 1
ATOM 653 O O . GLU A 1 82 ? 22.436 -7.014 -29.244 1.00 49.19 82 GLU A O 1
#

Sequence (82 aa):
MADDIELMRQTLEEAYKAIDQDHYPATTAFIRHLIMISEDSLVVNGQIDTNRLALALITIISLQEQRVNKLEEIISKHINCE

Foldseek 3Di:
DVVVLVVVLVVLVVVLVPDPCVVCVLVNVVSVLVNVQSDCVQADPNDGVVVVVVVSVVVSVVVVVVVVVVVVVVVVVVVVVD

Secondary structure (DSSP, 8-state):
-HHHHHHHHHHHHHHHHHS-TTT-HHHHHHHHHHHHHHSGGGEETTEE-HHHHHHHHHHHHHHHHHHHHHHHHHHHHHHTT-

Radius of gyration: 16.79 Å; chains: 1; bounding box: 41×15×50 Å

pLDDT: mean 77.65, std 8.93, range [49.19, 91.88]